Protein AF-A0A2G5V8I8-F1 (afdb_monomer_lite)

Sequence (138 aa):
MSKQFNTISEEINEEAKKQAITWQVKALTDKANRELHRPKRPTPKCHFCDAPHYSSECQVVSSKKKAKMVETKHLCQICLNRANHHPASCRVLRQTQQLCHLRKCMKRWDIHHSSLCKEEPATPEEPLENGIEEEMNI

Organism: NCBI:txid1611254

Foldseek 3Di:
DPPVVVVVVVVVVVVVVVVVVVVVVVVVVVVVVCVVPPPDDQQDQALQPRDRHDVLPDPVDALQRLLVSCVVQCAQQQRRHHPPDDVVPDPSVVVCVQWDPAPVCVVVVNTGGNRNDPDDRPDPDDPPDDDDDDDDDD

pLDDT: mean 83.61, std 15.11, range [42.84, 97.31]

Secondary structure (DSSP, 8-state):
--HHHHHHHHHHHHHHHHHHHHHHHHHHHHHHHHHHT---PPPPPPTTT-SSS-GGG--SS-HHHHHHHHHHTTB-TTT-SB--S-GGG-GGGG-GGGB---HHHHHTT---BGGG--SPPPP-PPP-----------

Structure (mmCIF, N/CA/C/O backbone):
data_AF-A0A2G5V8I8-F1
#
_entry.id   AF-A0A2G5V8I8-F1
#
loop_
_atom_site.group_PDB
_atom_site.id
_atom_site.type_symbol
_atom_site.label_atom_id
_atom_site.label_alt_id
_atom_site.label_comp_id
_atom_site.label_asym_id
_atom_site.label_entity_id
_atom_site.label_seq_id
_atom_site.pdbx_PDB_ins_code
_atom_site.Cartn_x
_atom_site.Cartn_y
_atom_site.Cartn_z
_atom_site.occupancy
_atom_site.B_iso_or_equiv
_atom_site.auth_seq_id
_atom_site.auth_comp_id
_atom_site.auth_asym_id
_atom_site.auth_atom_id
_atom_site.pdbx_PDB_model_num
ATOM 1 N N . MET A 1 1 ? -6.274 25.769 61.169 1.00 53.00 1 MET A N 1
ATOM 2 C CA . MET A 1 1 ? -7.314 25.467 60.157 1.00 53.00 1 MET A CA 1
ATOM 3 C C . MET A 1 1 ? -6.804 24.590 58.997 1.00 53.00 1 MET A C 1
ATOM 5 O O . MET A 1 1 ? -7.402 24.577 57.936 1.00 53.00 1 MET A O 1
ATOM 9 N N . SER A 1 2 ? -5.743 23.794 59.186 1.00 59.72 2 SER A N 1
ATOM 10 C CA . SER A 1 2 ? -5.077 23.022 58.117 1.00 59.72 2 SER A CA 1
ATOM 11 C C . SER A 1 2 ? -5.600 21.589 57.915 1.00 59.72 2 SER A C 1
ATOM 13 O O . SER A 1 2 ? -5.429 21.029 56.841 1.00 59.72 2 SER A O 1
ATOM 15 N N . LYS A 1 3 ? -6.266 20.987 58.912 1.00 60.28 3 LYS A N 1
ATOM 16 C CA . LYS A 1 3 ? -6.741 19.589 58.833 1.00 60.28 3 LYS A CA 1
ATOM 17 C C . LYS A 1 3 ? -7.908 19.369 57.857 1.00 60.28 3 LYS A C 1
ATOM 19 O O . LYS A 1 3 ? -7.937 18.334 57.211 1.00 60.28 3 LYS A O 1
ATOM 24 N N . GLN A 1 4 ? -8.821 20.334 57.711 1.00 59.97 4 GLN A N 1
ATOM 25 C CA . GLN A 1 4 ? -9.966 20.236 56.786 1.00 59.97 4 GLN A CA 1
ATOM 26 C C . GLN A 1 4 ? -9.563 20.299 55.304 1.00 59.97 4 GLN A C 1
ATOM 28 O O . GLN A 1 4 ? -10.239 19.734 54.453 1.00 59.97 4 GLN A O 1
ATOM 33 N N . PHE A 1 5 ? -8.464 20.981 54.976 1.00 61.56 5 PHE A N 1
ATOM 34 C CA . PHE A 1 5 ? -8.008 21.098 53.590 1.00 61.56 5 PHE A CA 1
ATOM 35 C C . PHE A 1 5 ? -7.399 19.782 53.080 1.00 61.56 5 PHE A C 1
ATOM 37 O O . PHE A 1 5 ? -7.573 19.420 51.915 1.00 61.56 5 PHE A O 1
ATOM 44 N N . ASN A 1 6 ? -6.741 19.033 53.974 1.00 68.25 6 ASN A N 1
ATOM 45 C CA . ASN A 1 6 ? -6.188 17.716 53.662 1.00 68.25 6 ASN A CA 1
ATOM 46 C C . ASN A 1 6 ? -7.294 16.688 53.387 1.00 68.25 6 ASN A C 1
ATOM 48 O O . ASN A 1 6 ? -7.199 15.973 52.397 1.00 68.25 6 ASN A O 1
ATOM 52 N N . THR A 1 7 ? -8.378 16.682 54.171 1.00 77.75 7 THR A N 1
ATOM 53 C CA . THR A 1 7 ? -9.503 15.752 53.963 1.00 77.75 7 THR A CA 1
ATOM 54 C C . THR A 1 7 ? -10.241 16.015 52.647 1.00 77.75 7 THR A C 1
ATOM 56 O O . THR A 1 7 ? -10.534 15.081 51.912 1.00 77.75 7 THR A O 1
ATOM 59 N N . ILE A 1 8 ? -10.455 17.286 52.282 1.00 84.75 8 ILE A N 1
ATOM 60 C CA . ILE A 1 8 ? -11.079 17.649 50.994 1.00 84.75 8 ILE A CA 1
ATOM 61 C C . ILE A 1 8 ? -10.179 17.242 49.815 1.00 84.75 8 ILE A C 1
ATOM 63 O O . ILE A 1 8 ? -10.656 16.742 48.799 1.00 84.75 8 ILE A O 1
ATOM 67 N N . SER A 1 9 ? -8.862 17.425 49.945 1.00 82.62 9 SER A N 1
ATOM 68 C CA . SER A 1 9 ? -7.904 17.044 48.898 1.00 82.62 9 SER A CA 1
ATOM 69 C C . SER A 1 9 ? -7.823 15.523 48.710 1.00 82.62 9 SER A C 1
ATOM 71 O O . SER A 1 9 ? -7.686 15.044 47.584 1.00 82.62 9 SER A O 1
ATOM 73 N N . GLU A 1 10 ? -7.916 14.754 49.795 1.00 87.88 10 GLU A N 1
ATOM 74 C CA . GLU A 1 10 ? -7.970 13.289 49.762 1.00 87.88 10 GLU A CA 1
ATOM 75 C C . GLU A 1 10 ? -9.246 12.787 49.075 1.00 87.88 10 GLU A C 1
ATOM 77 O O . GLU A 1 10 ? -9.154 11.943 48.183 1.00 87.88 10 GLU A O 1
ATOM 82 N N . GLU A 1 11 ? -10.406 13.367 49.394 1.00 88.44 11 GLU A N 1
ATOM 83 C CA . GLU A 1 11 ? -11.684 13.048 48.744 1.00 88.44 11 GLU A CA 1
ATOM 84 C C . GLU A 1 11 ? -11.659 13.343 47.236 1.00 88.44 11 GLU A C 1
ATOM 86 O O . GLU A 1 11 ? -12.064 12.502 46.431 1.00 88.44 11 GLU A O 1
ATOM 91 N N . ILE A 1 12 ? -11.115 14.497 46.831 1.00 90.19 12 ILE A N 1
ATOM 92 C CA . ILE A 1 12 ? -10.951 14.850 45.411 1.00 90.19 12 ILE A CA 1
ATOM 93 C C . ILE A 1 12 ? -10.044 13.837 44.702 1.00 90.19 12 ILE A C 1
ATOM 95 O O . ILE A 1 12 ? -10.339 13.413 43.584 1.00 90.19 12 ILE A O 1
ATOM 99 N N . ASN A 1 13 ? -8.950 13.422 45.342 1.00 92.88 13 ASN A N 1
ATOM 100 C CA . ASN A 1 13 ? -8.026 12.447 44.768 1.00 92.88 13 ASN A CA 1
ATOM 101 C C . ASN A 1 13 ? -8.646 11.049 44.652 1.00 92.88 13 ASN A C 1
ATOM 103 O O . ASN A 1 13 ? -8.401 10.350 43.667 1.00 92.88 13 ASN A O 1
ATOM 107 N N . GLU A 1 14 ? -9.435 10.621 45.636 1.00 93.81 14 GLU A N 1
ATOM 108 C CA . GLU A 1 14 ? -10.176 9.361 45.565 1.00 93.81 14 GLU A CA 1
ATOM 109 C C . GLU A 1 14 ? -11.201 9.372 44.430 1.00 93.81 14 GLU A C 1
ATOM 111 O O . GLU A 1 14 ? -11.273 8.421 43.648 1.00 93.81 14 GLU A O 1
ATOM 116 N N . GLU A 1 15 ? -11.956 10.461 44.298 1.00 92.75 15 GLU A N 1
ATOM 117 C CA . GLU A 1 15 ? -12.939 10.620 43.231 1.00 92.75 15 GLU A CA 1
ATOM 118 C C . GLU A 1 15 ? -12.266 10.666 41.851 1.00 92.75 15 GLU A C 1
ATOM 120 O O . GLU A 1 15 ? -12.678 9.959 40.929 1.00 92.75 15 GLU A O 1
ATOM 125 N N . ALA A 1 16 ? -11.147 11.384 41.720 1.00 93.19 16 ALA A N 1
ATOM 126 C CA . ALA A 1 16 ? -10.352 11.405 40.495 1.00 93.19 16 ALA A CA 1
ATOM 127 C C . ALA A 1 16 ? -9.848 10.003 40.105 1.00 93.19 16 ALA A C 1
ATOM 129 O O . ALA A 1 16 ? -9.902 9.626 38.932 1.00 93.19 16 ALA A O 1
ATOM 130 N N . LYS A 1 17 ? -9.408 9.189 41.077 1.00 95.81 17 LYS A N 1
ATOM 131 C CA . LYS A 1 17 ? -9.006 7.793 40.831 1.00 95.81 17 LYS A CA 1
ATOM 132 C C . LYS A 1 17 ? -10.182 6.941 40.354 1.00 95.81 17 LYS A C 1
ATOM 134 O O . LYS A 1 17 ? -10.029 6.194 39.387 1.00 95.81 17 LYS A O 1
ATOM 139 N N . LYS A 1 18 ? -11.359 7.062 40.978 1.00 95.50 18 LYS A N 1
ATOM 140 C CA . LYS A 1 18 ? -12.575 6.335 40.562 1.00 95.50 18 LYS A CA 1
ATOM 141 C C . LYS A 1 18 ? -12.979 6.694 39.135 1.00 95.50 18 LYS A C 1
ATOM 143 O O . LYS A 1 18 ? -13.273 5.805 38.330 1.00 95.50 18 LYS A O 1
ATOM 148 N N . GLN A 1 19 ? -12.933 7.977 38.792 1.00 95.75 19 GLN A N 1
ATOM 149 C CA . GLN A 1 19 ? -13.218 8.443 37.438 1.00 95.75 19 GLN A CA 1
ATOM 150 C C . GLN A 1 19 ? -12.187 7.918 36.435 1.00 95.75 19 GLN A C 1
ATOM 152 O O . GLN A 1 19 ? -12.576 7.396 35.391 1.00 95.75 19 GLN A O 1
ATOM 157 N N . ALA A 1 20 ? -10.894 7.948 36.770 1.00 95.88 20 ALA A N 1
ATOM 158 C CA . ALA A 1 20 ? -9.836 7.406 35.918 1.00 95.88 20 ALA A CA 1
ATOM 159 C C . ALA A 1 20 ? -10.025 5.904 35.634 1.00 95.88 20 ALA A C 1
ATOM 161 O O . ALA A 1 20 ? -9.941 5.480 34.478 1.00 95.88 20 ALA A O 1
ATOM 162 N N . ILE A 1 21 ? -10.350 5.109 36.660 1.00 96.56 21 ILE A N 1
ATOM 163 C CA . ILE A 1 21 ? -10.648 3.676 36.512 1.00 96.56 21 ILE A CA 1
ATOM 164 C C . ILE A 1 21 ? -11.866 3.481 35.607 1.00 96.56 21 ILE A C 1
ATOM 166 O O . ILE A 1 21 ? -11.823 2.697 34.661 1.00 96.56 21 ILE A O 1
ATOM 170 N N . THR A 1 22 ? -12.937 4.237 35.845 1.00 96.56 22 THR A N 1
ATOM 171 C CA . THR A 1 22 ? -14.169 4.154 35.050 1.00 96.56 22 THR A CA 1
ATOM 172 C C . THR A 1 22 ? -13.906 4.463 33.576 1.00 96.56 22 THR A C 1
ATOM 174 O O . THR A 1 22 ? -14.396 3.762 32.690 1.00 96.56 22 THR A O 1
ATOM 177 N N . TRP A 1 23 ? -13.086 5.477 33.293 1.00 96.56 23 TRP A N 1
ATOM 178 C CA . TRP A 1 23 ? -12.702 5.844 31.932 1.00 96.56 23 TRP A CA 1
ATOM 179 C C . TRP A 1 23 ? -11.867 4.759 31.254 1.00 96.56 23 TRP A C 1
ATOM 181 O O . TRP A 1 23 ? -12.112 4.446 30.088 1.00 96.56 23 TRP A O 1
ATOM 191 N N . GLN A 1 24 ? -10.923 4.143 31.972 1.00 96.75 24 GLN A N 1
ATOM 192 C CA . GLN A 1 24 ? -10.150 3.019 31.442 1.00 96.75 24 GLN A CA 1
ATOM 193 C C . GLN A 1 24 ? -11.037 1.807 31.145 1.00 96.75 24 GLN A C 1
ATOM 195 O O . GLN A 1 24 ? -10.950 1.244 30.054 1.00 96.75 24 GLN A O 1
ATOM 200 N N . VAL A 1 25 ? -11.928 1.436 32.069 1.00 97.06 25 VAL A N 1
ATOM 201 C CA . VAL A 1 25 ? -12.867 0.320 31.876 1.00 97.06 25 VAL A CA 1
ATOM 202 C C . VAL A 1 25 ? -13.782 0.592 30.683 1.00 97.06 25 VAL A C 1
ATOM 204 O O . VAL A 1 25 ? -13.970 -0.287 29.839 1.00 97.06 25 VAL A O 1
ATOM 207 N N . LYS A 1 26 ? -14.288 1.823 30.546 1.00 97.31 26 LYS A N 1
ATOM 208 C CA . LYS A 1 26 ? -15.079 2.238 29.385 1.00 97.31 26 LYS A CA 1
ATOM 209 C C . LYS A 1 26 ? -14.285 2.113 28.087 1.00 97.31 26 LYS A C 1
ATOM 211 O O . LYS A 1 26 ? -14.775 1.499 27.149 1.00 97.31 26 LYS A O 1
ATOM 216 N N . ALA A 1 27 ? -13.055 2.622 28.034 1.00 96.94 27 ALA A N 1
ATOM 217 C CA . ALA A 1 27 ? -12.213 2.535 26.841 1.00 96.94 27 ALA A CA 1
ATOM 218 C C . ALA A 1 27 ? -11.926 1.080 26.428 1.00 96.94 27 ALA A C 1
ATOM 220 O O . ALA A 1 27 ? -11.951 0.756 25.238 1.00 96.94 27 ALA A O 1
ATOM 221 N N . LEU A 1 28 ? -11.690 0.194 27.402 1.00 96.75 28 LEU A N 1
ATOM 222 C CA . LEU A 1 28 ? -11.514 -1.241 27.165 1.00 96.75 28 LEU A CA 1
ATOM 223 C C . LEU A 1 28 ? -12.798 -1.888 26.641 1.00 96.75 28 LEU A C 1
ATOM 225 O O . LEU A 1 28 ? -12.754 -2.628 25.660 1.00 96.75 28 LEU A O 1
ATOM 229 N N . THR A 1 29 ? -13.936 -1.568 27.255 1.00 96.94 29 THR A N 1
ATOM 230 C CA . THR A 1 29 ? -15.250 -2.095 26.865 1.00 96.94 29 THR A CA 1
ATOM 231 C C . THR A 1 29 ? -15.623 -1.635 25.459 1.00 96.94 29 THR A C 1
ATOM 233 O O . THR A 1 29 ? -15.985 -2.451 24.616 1.00 96.94 29 THR A O 1
ATOM 236 N N . ASP A 1 30 ? -15.444 -0.349 25.161 1.00 96.44 30 ASP A N 1
ATOM 237 C CA . ASP A 1 30 ? -15.685 0.229 23.841 1.00 96.44 30 ASP A CA 1
ATOM 238 C C . ASP A 1 30 ? -14.791 -0.424 22.781 1.00 96.44 30 ASP A C 1
ATOM 240 O O . ASP A 1 30 ? -15.247 -0.718 21.674 1.00 96.44 30 ASP A O 1
ATOM 244 N N . LYS A 1 31 ? -13.519 -0.688 23.106 1.00 95.75 31 LYS A N 1
ATOM 245 C CA . LYS A 1 31 ? -12.595 -1.387 22.206 1.00 95.75 31 LYS A CA 1
ATOM 246 C C . LYS A 1 31 ? -13.044 -2.826 21.948 1.00 95.75 31 LYS A C 1
ATOM 248 O O . LYS A 1 31 ? -13.119 -3.219 20.785 1.00 95.75 31 LYS A O 1
ATOM 253 N N . ALA A 1 32 ? -13.384 -3.577 22.994 1.00 94.19 32 ALA A N 1
ATOM 254 C CA . ALA A 1 32 ? -13.875 -4.947 22.868 1.00 94.19 32 ALA A CA 1
ATOM 255 C C . ALA A 1 32 ? -15.164 -5.002 22.035 1.00 94.19 32 ALA A C 1
ATOM 257 O O . ALA A 1 32 ? -15.288 -5.824 21.130 1.00 94.19 32 ALA A O 1
ATOM 258 N N . ASN A 1 33 ? -16.086 -4.064 22.260 1.00 95.75 33 ASN A N 1
ATOM 259 C CA . ASN A 1 33 ? -17.342 -3.993 21.521 1.00 95.75 33 ASN A CA 1
ATOM 260 C C . ASN A 1 33 ? -17.119 -3.660 20.033 1.00 95.75 33 ASN A C 1
ATOM 262 O O . ASN A 1 33 ? -17.727 -4.260 19.146 1.00 95.75 33 ASN A O 1
ATOM 266 N N . ARG A 1 34 ? -16.175 -2.756 19.729 1.00 93.31 34 ARG A N 1
ATOM 267 C CA . ARG A 1 34 ? -15.753 -2.462 18.346 1.00 93.31 34 ARG A CA 1
ATOM 268 C C . ARG A 1 34 ? -15.116 -3.663 17.658 1.00 93.31 34 ARG A C 1
ATOM 270 O O . ARG A 1 34 ? -15.282 -3.810 16.451 1.00 93.31 34 ARG A O 1
ATOM 277 N N . GLU A 1 35 ? -14.363 -4.483 18.385 1.00 89.88 35 GLU A N 1
ATOM 278 C CA . GLU A 1 35 ? -13.739 -5.693 17.845 1.00 89.88 35 GLU A CA 1
ATOM 279 C C . GLU A 1 35 ? -14.769 -6.803 17.600 1.00 89.88 35 GLU A C 1
ATOM 281 O O . GLU A 1 35 ? -14.754 -7.396 16.521 1.00 89.88 35 GLU A O 1
ATOM 286 N N . LEU A 1 36 ? -15.709 -7.013 18.529 1.00 91.06 36 LEU A N 1
ATOM 287 C CA . LEU A 1 36 ? -16.825 -7.959 18.386 1.00 91.06 36 LEU A CA 1
ATOM 288 C C . LEU A 1 36 ? -17.714 -7.627 17.184 1.00 91.06 36 LEU A C 1
ATOM 290 O O . LEU A 1 36 ? -18.103 -8.516 16.428 1.00 91.06 36 LEU A O 1
ATOM 294 N N . HIS A 1 37 ? -17.999 -6.342 16.979 1.00 90.12 37 HIS A N 1
ATOM 295 C CA . HIS A 1 37 ? -18.813 -5.865 15.862 1.00 90.12 37 HIS A CA 1
ATOM 296 C C . HIS A 1 37 ? -17.999 -5.491 14.623 1.00 90.12 37 HIS A C 1
ATOM 298 O O . HIS A 1 37 ? -18.544 -4.934 13.666 1.00 90.12 37 HIS A O 1
ATOM 304 N N . ARG A 1 38 ? -16.695 -5.792 14.597 1.00 86.81 38 ARG A N 1
ATOM 305 C CA . ARG A 1 38 ? -15.873 -5.507 13.425 1.00 86.81 38 ARG A CA 1
ATOM 306 C C . ARG A 1 38 ? -16.318 -6.422 12.283 1.00 86.81 38 ARG A C 1
ATOM 308 O O . ARG A 1 38 ? -16.177 -7.641 12.402 1.00 86.81 38 ARG A O 1
ATOM 315 N N . PRO A 1 39 ? -16.791 -5.885 11.145 1.00 84.81 39 PRO A N 1
ATOM 316 C CA . PRO A 1 39 ? -17.112 -6.728 10.006 1.00 84.81 39 PRO A CA 1
ATOM 317 C C . PRO A 1 39 ? -15.843 -7.460 9.561 1.00 84.81 39 PRO A C 1
ATOM 319 O O . PRO A 1 39 ? -14.794 -6.837 9.345 1.00 84.81 39 PRO A O 1
ATOM 322 N N . LYS A 1 40 ? -15.925 -8.791 9.438 1.00 80.50 40 LYS A N 1
ATOM 323 C CA . LYS A 1 40 ? -14.838 -9.597 8.874 1.00 80.50 40 LYS A CA 1
ATOM 324 C C . LYS A 1 40 ? -14.617 -9.126 7.441 1.00 80.50 40 LYS A C 1
ATOM 326 O O . LYS A 1 40 ? -15.507 -9.237 6.600 1.00 80.50 40 LYS A O 1
ATOM 331 N N . ARG A 1 41 ? -13.447 -8.543 7.173 1.00 79.00 41 ARG A N 1
ATOM 332 C CA . ARG A 1 41 ? -13.102 -8.103 5.819 1.00 79.00 41 ARG A CA 1
ATOM 333 C C . ARG A 1 41 ? -13.011 -9.342 4.925 1.00 79.00 41 ARG A C 1
ATOM 335 O O . ARG A 1 41 ? -12.388 -10.316 5.349 1.00 79.00 41 ARG A O 1
ATOM 342 N N . PRO A 1 42 ? -13.607 -9.324 3.722 1.00 77.44 42 PRO A N 1
ATOM 343 C CA . PRO A 1 42 ? -13.442 -10.425 2.787 1.00 77.44 42 PRO A CA 1
ATOM 344 C C . PRO A 1 42 ? -11.958 -10.590 2.455 1.00 77.44 42 PRO A C 1
ATOM 346 O O . PRO A 1 42 ? -11.209 -9.607 2.409 1.00 77.44 42 PRO A O 1
ATOM 349 N N . THR A 1 43 ? -11.535 -11.831 2.224 1.00 80.31 43 THR A N 1
ATOM 350 C CA . THR A 1 43 ? -10.183 -12.118 1.739 1.00 80.31 43 THR A CA 1
ATOM 351 C C . THR A 1 43 ? -9.931 -11.337 0.447 1.00 80.31 43 THR A C 1
ATOM 353 O O . THR A 1 43 ? -10.820 -11.289 -0.413 1.00 80.31 43 THR A O 1
ATOM 356 N N . PRO A 1 44 ? -8.754 -10.711 0.287 1.00 85.12 44 PRO A N 1
ATOM 357 C CA . PRO A 1 44 ? -8.438 -9.965 -0.923 1.00 85.12 44 PRO A CA 1
ATOM 358 C C . PRO A 1 44 ? -8.481 -10.891 -2.142 1.00 85.12 44 PRO A C 1
ATOM 360 O O . PRO A 1 44 ? -8.122 -12.065 -2.059 1.00 85.12 44 PRO A O 1
ATOM 363 N N . LYS A 1 45 ? -8.922 -10.350 -3.279 1.00 90.69 45 LYS A N 1
ATOM 364 C CA . LYS A 1 45 ? -8.855 -11.039 -4.570 1.00 90.69 45 LYS A CA 1
ATOM 365 C C . LYS A 1 45 ? -7.548 -10.681 -5.263 1.00 90.69 45 LYS A C 1
ATOM 367 O O . LYS A 1 45 ? -7.205 -9.503 -5.368 1.00 90.69 45 LYS A O 1
ATOM 372 N N . CYS A 1 46 ? -6.854 -11.690 -5.767 1.00 93.19 46 CYS A N 1
ATOM 373 C CA . CYS A 1 46 ? -5.628 -11.516 -6.523 1.00 93.19 46 CYS A CA 1
ATOM 374 C C . CYS A 1 46 ? -5.911 -10.830 -7.860 1.00 93.19 46 CYS A C 1
ATOM 376 O O . CYS A 1 46 ? -6.715 -11.310 -8.650 1.00 93.19 46 CYS A O 1
ATOM 378 N N . HIS A 1 47 ? -5.196 -9.753 -8.176 1.00 92.19 47 HIS A N 1
ATOM 379 C CA . HIS A 1 47 ? -5.369 -9.047 -9.450 1.00 92.19 47 HIS A CA 1
ATOM 380 C C . HIS A 1 47 ? -4.802 -9.809 -10.660 1.00 92.19 47 HIS A C 1
ATOM 382 O O . HIS A 1 47 ? -5.050 -9.422 -11.805 1.00 92.19 47 HIS A O 1
ATOM 388 N N . PHE A 1 48 ? -4.046 -10.889 -10.440 1.00 93.19 48 PHE A N 1
ATOM 389 C CA . PHE A 1 48 ? -3.457 -11.696 -11.510 1.00 93.19 48 PHE A CA 1
ATOM 390 C C . PHE A 1 48 ? -4.311 -12.911 -11.874 1.00 93.19 48 PHE A C 1
ATOM 392 O O . PHE A 1 48 ? -4.593 -13.097 -13.053 1.00 93.19 48 PHE A O 1
ATOM 399 N N . CYS A 1 49 ? -4.732 -13.708 -10.889 1.00 92.31 49 CYS A N 1
ATOM 400 C CA . CYS A 1 49 ? -5.456 -14.965 -11.114 1.00 92.31 49 CYS A CA 1
ATOM 401 C C . CYS A 1 49 ? -6.854 -15.014 -10.478 1.00 92.31 49 CYS A C 1
ATOM 403 O O . CYS A 1 49 ? -7.450 -16.084 -10.441 1.00 92.31 49 CYS A O 1
ATOM 405 N N . ASP A 1 50 ? -7.339 -13.903 -9.914 1.00 91.12 50 ASP A N 1
ATOM 406 C CA . ASP A 1 50 ? -8.686 -13.733 -9.339 1.00 91.12 50 ASP A CA 1
ATOM 407 C C . ASP A 1 50 ? -9.046 -14.665 -8.157 1.00 91.12 50 ASP A C 1
ATOM 409 O O . ASP A 1 50 ? -10.151 -14.608 -7.617 1.00 91.12 50 ASP A O 1
ATOM 413 N N . ALA A 1 51 ? -8.083 -15.461 -7.688 1.00 91.62 51 ALA A N 1
ATOM 414 C CA . ALA A 1 51 ? -8.184 -16.324 -6.515 1.00 91.62 51 ALA A CA 1
ATOM 415 C C . ALA A 1 51 ? -8.108 -15.526 -5.188 1.00 91.62 51 ALA A C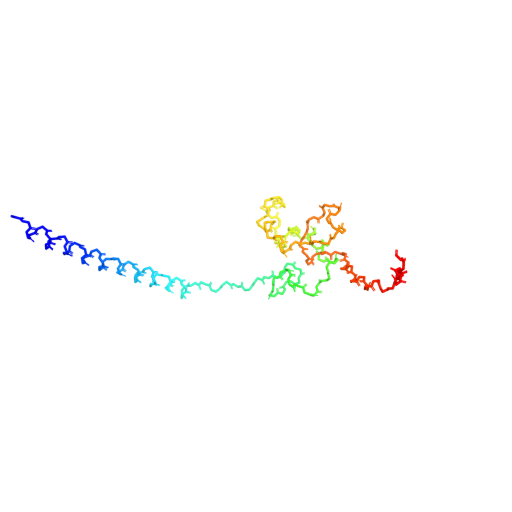 1
ATOM 417 O O . ALA A 1 51 ? -7.614 -14.391 -5.179 1.00 91.62 51 ALA A O 1
ATOM 418 N N . PRO A 1 52 ? -8.574 -16.092 -4.056 1.00 92.31 52 PRO A N 1
ATOM 419 C CA . PRO A 1 52 ? -8.618 -15.404 -2.762 1.00 92.31 52 PRO A CA 1
ATOM 420 C C . PRO A 1 52 ? -7.245 -15.375 -2.061 1.00 92.31 52 PRO A C 1
ATOM 422 O O . PRO A 1 52 ? -7.019 -16.085 -1.085 1.00 92.31 52 PRO A O 1
ATOM 425 N N . HIS A 1 53 ? -6.316 -14.561 -2.564 1.00 90.88 53 HIS A N 1
ATOM 426 C CA . HIS A 1 53 ? -5.014 -14.284 -1.943 1.00 90.88 53 HIS A CA 1
ATOM 427 C C . HIS A 1 53 ? -4.469 -12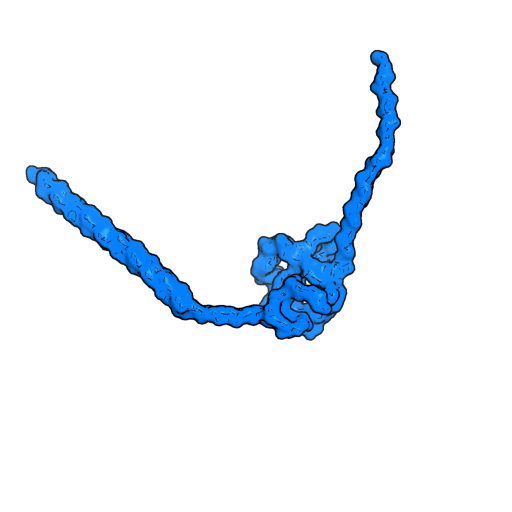.906 -2.350 1.00 90.88 53 HIS A C 1
ATOM 429 O O . HIS A 1 53 ? -4.973 -12.265 -3.278 1.00 90.88 53 HIS A O 1
ATOM 435 N N . TYR A 1 54 ? -3.408 -12.444 -1.681 1.00 90.25 54 TYR A N 1
ATOM 436 C CA . TYR A 1 54 ? -2.725 -11.201 -2.047 1.00 90.25 54 TYR A CA 1
ATOM 437 C C . TYR A 1 54 ? -1.958 -11.345 -3.366 1.00 90.25 54 TYR A C 1
ATOM 439 O O . TYR A 1 54 ? -1.213 -12.298 -3.565 1.00 90.25 54 TYR A O 1
ATOM 447 N N . SER A 1 55 ? -2.064 -10.355 -4.258 1.00 91.94 55 SER A N 1
ATOM 448 C CA . SER A 1 55 ? -1.368 -10.357 -5.557 1.00 91.94 55 SER A CA 1
ATOM 449 C C . SER A 1 55 ? 0.153 -10.561 -5.449 1.00 91.94 55 SER A C 1
ATOM 451 O O . SER A 1 55 ? 0.765 -11.139 -6.349 1.00 91.94 55 SER A O 1
ATOM 453 N N . SER A 1 56 ? 0.765 -10.113 -4.348 1.00 88.94 56 SER A N 1
ATOM 454 C CA . SER A 1 56 ? 2.185 -10.316 -4.039 1.00 88.94 56 SER A CA 1
ATOM 455 C C . SER A 1 56 ? 2.559 -11.796 -3.909 1.00 88.94 56 SER A C 1
ATOM 457 O O . SER A 1 56 ? 3.612 -12.188 -4.407 1.00 88.94 56 SER A O 1
ATOM 459 N N . GLU A 1 57 ? 1.675 -12.608 -3.331 1.00 90.12 57 GLU A N 1
ATOM 460 C CA . GLU A 1 57 ? 1.866 -14.028 -2.994 1.00 90.12 57 GLU A CA 1
ATOM 461 C C . GLU A 1 57 ? 1.447 -14.983 -4.123 1.00 90.12 57 GLU A C 1
ATOM 463 O O . GLU A 1 57 ? 1.588 -16.197 -4.014 1.00 90.12 57 GLU A O 1
ATOM 468 N N . CYS A 1 58 ? 0.926 -14.456 -5.233 1.00 91.56 58 CYS A N 1
ATOM 469 C CA . CYS A 1 58 ? 0.429 -15.278 -6.330 1.00 91.56 58 CYS A CA 1
ATOM 470 C C . CYS A 1 58 ? 1.554 -16.114 -6.966 1.00 91.56 58 CYS A C 1
ATOM 472 O O . CYS A 1 58 ? 2.442 -15.559 -7.606 1.00 91.56 58 CYS A O 1
ATOM 474 N N . GLN A 1 59 ? 1.507 -17.440 -6.855 1.00 89.56 59 GLN A N 1
ATOM 475 C CA . GLN A 1 59 ? 2.469 -18.340 -7.516 1.00 89.56 59 GLN A CA 1
ATOM 476 C C . GLN A 1 59 ? 1.955 -18.903 -8.850 1.00 89.56 59 GLN A C 1
ATOM 478 O O . GLN A 1 59 ? 2.730 -19.410 -9.652 1.00 89.56 59 GLN A O 1
ATOM 483 N N . VAL A 1 60 ? 0.653 -18.760 -9.124 1.00 91.12 60 VAL A N 1
ATOM 484 C CA . VAL A 1 60 ? -0.001 -19.267 -10.346 1.00 91.12 60 VAL A CA 1
ATOM 485 C C . VAL A 1 60 ? 0.534 -18.581 -11.609 1.00 91.12 60 VAL A C 1
ATOM 487 O O . VAL A 1 60 ? 0.609 -19.182 -12.678 1.00 91.12 60 VAL A O 1
ATOM 490 N N . VAL A 1 61 ? 0.895 -17.300 -11.504 1.00 90.69 61 VAL A N 1
ATOM 491 C CA . VAL A 1 61 ? 1.380 -16.489 -12.625 1.00 90.69 61 VAL A CA 1
ATOM 492 C C . VAL A 1 61 ? 2.869 -16.214 -12.439 1.00 90.69 61 VAL A C 1
ATOM 494 O O . VAL A 1 61 ? 3.273 -15.680 -11.411 1.00 90.69 61 VAL A O 1
ATOM 497 N N . SER A 1 62 ? 3.687 -16.520 -13.448 1.00 91.12 62 SER A N 1
ATOM 498 C CA . SER A 1 62 ? 5.128 -16.235 -13.416 1.00 91.12 62 SER A CA 1
ATOM 499 C C . SER A 1 62 ? 5.422 -14.733 -13.347 1.00 91.12 62 SER A C 1
ATOM 501 O O . SER A 1 62 ? 4.683 -13.924 -13.916 1.00 91.12 62 SER A O 1
ATOM 503 N N . SER A 1 63 ? 6.535 -14.339 -12.721 1.00 89.38 63 SER A N 1
ATOM 504 C CA . SER A 1 63 ? 6.930 -12.927 -12.552 1.00 89.38 63 SER A CA 1
ATOM 505 C C . SER A 1 63 ? 6.974 -12.159 -13.879 1.00 89.38 63 SER A C 1
ATOM 507 O O . SER A 1 63 ? 6.445 -11.052 -13.989 1.00 89.38 63 SER A O 1
ATOM 509 N N . LYS A 1 64 ? 7.482 -12.794 -14.947 1.00 87.62 64 LYS A N 1
ATOM 510 C CA . LYS A 1 64 ? 7.501 -12.226 -16.307 1.00 87.62 64 LYS A CA 1
ATOM 511 C C . LYS A 1 64 ? 6.099 -11.924 -16.842 1.00 87.62 64 LYS A C 1
ATOM 513 O O . LYS A 1 64 ? 5.902 -10.893 -17.487 1.00 87.62 64 LYS A O 1
ATOM 518 N N . LYS A 1 65 ? 5.127 -12.804 -16.583 1.00 90.69 65 LYS A N 1
ATOM 519 C CA . LYS A 1 65 ? 3.729 -12.602 -16.982 1.00 90.69 65 LYS A CA 1
ATOM 520 C C . LYS A 1 65 ? 3.049 -11.570 -16.082 1.00 90.69 65 LYS A C 1
ATOM 522 O O . LYS A 1 65 ? 2.361 -10.704 -16.612 1.00 90.69 65 LYS A O 1
ATOM 527 N N . LYS A 1 66 ? 3.312 -11.578 -14.769 1.00 92.50 66 LYS A N 1
ATOM 528 C CA . LYS A 1 66 ? 2.815 -10.551 -13.838 1.00 92.50 66 LYS A CA 1
ATOM 529 C C . LYS A 1 66 ? 3.226 -9.148 -14.271 1.00 92.50 66 LYS A C 1
ATOM 531 O O . LYS A 1 66 ? 2.369 -8.277 -14.329 1.00 92.50 66 LYS A O 1
ATOM 536 N N . ALA A 1 67 ? 4.487 -8.942 -14.650 1.00 89.44 67 ALA A N 1
ATOM 537 C CA . ALA A 1 67 ? 4.965 -7.637 -15.102 1.00 89.44 67 ALA A CA 1
ATOM 538 C C . ALA A 1 67 ? 4.186 -7.110 -16.324 1.00 89.44 67 ALA A C 1
ATOM 540 O O . ALA A 1 67 ? 3.767 -5.960 -16.329 1.00 89.44 67 ALA A O 1
ATOM 541 N N . LYS A 1 68 ? 3.887 -7.966 -17.314 1.00 91.06 68 LYS A N 1
ATOM 542 C CA . LYS A 1 68 ? 3.013 -7.592 -18.447 1.00 91.06 68 LYS A CA 1
ATOM 543 C C . LYS A 1 68 ? 1.575 -7.296 -18.003 1.00 91.06 68 LYS A C 1
ATOM 545 O O . LYS A 1 68 ? 0.904 -6.414 -18.533 1.00 91.06 68 LYS A O 1
ATOM 550 N N . MET A 1 69 ? 1.074 -8.051 -17.026 1.00 92.81 69 MET A N 1
ATOM 551 C CA . MET A 1 69 ? -0.276 -7.857 -16.494 1.00 92.81 69 MET A CA 1
ATOM 552 C C . MET A 1 69 ? -0.421 -6.549 -15.715 1.00 92.81 69 MET A C 1
ATOM 554 O O . MET A 1 69 ? -1.499 -5.968 -15.727 1.00 92.81 69 MET A O 1
ATOM 558 N N . VAL A 1 70 ? 0.642 -6.073 -15.065 1.00 92.56 70 VAL A N 1
ATOM 559 C CA . VAL A 1 70 ? 0.646 -4.787 -14.355 1.00 92.56 70 VAL A CA 1
ATOM 560 C C . VAL A 1 70 ? 0.358 -3.632 -15.312 1.00 92.56 70 VAL A C 1
ATOM 562 O O . VAL A 1 70 ? -0.494 -2.803 -15.009 1.00 92.56 70 VAL A O 1
ATOM 565 N N . GLU A 1 71 ? 0.987 -3.628 -16.487 1.00 88.31 71 GLU A N 1
ATOM 566 C CA . GLU A 1 71 ? 0.752 -2.619 -17.525 1.00 88.31 71 GLU A CA 1
ATOM 567 C C . GLU A 1 71 ? -0.681 -2.710 -18.075 1.00 88.31 71 GLU A C 1
ATOM 569 O O . GLU A 1 71 ? -1.429 -1.737 -18.036 1.00 88.31 71 GLU A O 1
ATOM 574 N N . THR A 1 72 ? -1.101 -3.903 -18.513 1.00 91.69 72 THR A N 1
ATOM 575 C CA . THR A 1 72 ? -2.426 -4.111 -19.138 1.00 91.69 72 THR A CA 1
ATOM 576 C C . THR A 1 72 ? -3.610 -3.906 -18.190 1.00 91.69 72 THR A C 1
ATOM 578 O O . THR A 1 72 ? -4.665 -3.450 -18.621 1.00 91.69 72 THR A O 1
ATOM 581 N N . LYS A 1 73 ? -3.466 -4.237 -16.900 1.00 91.19 73 LYS A N 1
ATOM 582 C CA . LYS A 1 73 ? -4.519 -4.069 -15.882 1.00 91.19 73 LYS A CA 1
ATOM 583 C C . LYS A 1 73 ? -4.406 -2.745 -15.114 1.00 91.19 73 LYS A C 1
ATOM 585 O O . LYS A 1 73 ? -5.122 -2.576 -14.126 1.00 91.19 73 LYS A O 1
ATOM 590 N N . HIS A 1 74 ? -3.522 -1.832 -15.532 1.00 90.44 74 HIS A N 1
ATOM 591 C CA . HIS A 1 74 ? -3.254 -0.556 -14.856 1.00 90.44 74 HIS A CA 1
ATOM 592 C C . HIS A 1 74 ? -3.046 -0.723 -13.343 1.00 90.44 74 HIS A C 1
ATOM 594 O O . HIS A 1 74 ? -3.713 -0.098 -12.513 1.00 90.44 74 HIS A O 1
ATOM 600 N N . LEU A 1 75 ? -2.138 -1.622 -12.972 1.00 92.88 75 LEU A N 1
ATOM 601 C CA . LEU A 1 75 ? -1.734 -1.832 -11.587 1.00 92.88 75 LEU A CA 1
ATOM 602 C C . LEU A 1 75 ? -0.480 -1.012 -11.286 1.00 92.88 75 LEU A C 1
ATOM 604 O O . LEU A 1 75 ? 0.347 -0.745 -12.152 1.00 92.88 75 LEU A O 1
ATOM 608 N N . CYS A 1 76 ? -0.315 -0.618 -10.031 1.00 92.62 76 CYS A N 1
ATOM 609 C CA . CYS A 1 76 ? 0.914 -0.001 -9.570 1.00 92.62 76 CYS A CA 1
ATOM 610 C C . CYS A 1 76 ? 1.995 -1.075 -9.422 1.00 92.62 76 CYS A C 1
ATOM 612 O O . CYS A 1 76 ? 1.824 -2.027 -8.661 1.00 92.62 76 CYS A O 1
ATOM 614 N N . GLN A 1 77 ? 3.137 -0.895 -10.083 1.00 92.19 77 GLN A N 1
ATOM 615 C CA . GLN A 1 77 ? 4.264 -1.833 -10.016 1.00 92.19 77 GLN A CA 1
ATOM 616 C C . GLN A 1 77 ? 4.892 -1.969 -8.618 1.00 92.19 77 GLN A C 1
ATOM 618 O O . GLN A 1 77 ? 5.641 -2.908 -8.379 1.00 92.19 77 GLN A O 1
ATOM 623 N N . ILE A 1 78 ? 4.583 -1.054 -7.691 1.00 93.38 78 ILE A N 1
ATOM 624 C CA . ILE A 1 78 ? 5.114 -1.035 -6.319 1.00 93.38 78 ILE A CA 1
ATOM 625 C C . ILE A 1 78 ? 4.186 -1.779 -5.352 1.00 93.38 78 ILE A C 1
ATOM 627 O O . ILE A 1 78 ? 4.645 -2.609 -4.578 1.00 93.38 78 ILE A O 1
ATOM 631 N N . CYS A 1 79 ? 2.881 -1.487 -5.369 1.00 92.44 79 CYS A N 1
ATOM 632 C CA . CYS A 1 79 ? 1.928 -2.073 -4.413 1.00 92.44 79 CYS A CA 1
ATOM 633 C C . CYS A 1 79 ? 1.006 -3.144 -5.008 1.00 92.44 79 CYS A C 1
ATOM 635 O O . CYS A 1 79 ? 0.195 -3.715 -4.282 1.00 92.44 79 CYS A O 1
ATOM 637 N N . LEU A 1 80 ? 1.091 -3.392 -6.318 1.00 92.44 80 LEU A N 1
ATOM 638 C CA . LEU A 1 80 ? 0.302 -4.380 -7.064 1.00 92.44 80 LEU A CA 1
ATOM 639 C C . LEU A 1 80 ? -1.218 -4.187 -6.996 1.00 92.44 80 LEU A C 1
ATOM 641 O O . LEU A 1 80 ? -1.968 -5.074 -7.397 1.00 92.44 80 LEU A O 1
ATOM 645 N N . ASN A 1 81 ? -1.670 -3.037 -6.502 1.00 90.69 81 ASN A N 1
ATOM 646 C CA . ASN A 1 81 ? -3.067 -2.624 -6.469 1.00 90.69 81 ASN A CA 1
ATOM 647 C C . ASN A 1 81 ? -3.365 -1.700 -7.661 1.00 90.69 81 ASN A C 1
ATOM 649 O O . ASN A 1 81 ? -2.443 -1.260 -8.348 1.00 90.69 81 ASN A O 1
ATOM 653 N N . ARG A 1 82 ? -4.636 -1.375 -7.908 1.00 88.00 82 ARG A N 1
ATOM 654 C CA . ARG A 1 82 ? -5.039 -0.457 -8.987 1.00 88.00 82 ARG A CA 1
ATOM 655 C C . ARG A 1 82 ? -4.273 0.868 -8.903 1.00 88.00 82 ARG A C 1
ATOM 657 O O . ARG A 1 82 ? -4.160 1.463 -7.827 1.00 88.00 82 ARG A O 1
ATOM 664 N N . ALA A 1 83 ? -3.761 1.327 -10.043 1.00 79.44 83 ALA A N 1
ATOM 665 C CA . ALA A 1 83 ? -2.914 2.511 -10.184 1.00 79.44 83 ALA A CA 1
ATOM 666 C C . ALA A 1 83 ? -3.698 3.832 -10.088 1.00 79.44 83 ALA A C 1
ATOM 668 O O . ALA A 1 83 ? -3.471 4.761 -10.853 1.00 79.44 83 ALA A O 1
ATOM 669 N N . ASN A 1 84 ? -4.580 3.966 -9.097 1.00 86.19 84 ASN A N 1
ATOM 670 C CA . ASN A 1 84 ? -5.262 5.230 -8.799 1.00 86.19 84 ASN A CA 1
ATOM 671 C C . ASN A 1 84 ? -4.328 6.230 -8.076 1.00 86.19 84 ASN A C 1
ATOM 673 O O . ASN A 1 84 ? -4.790 7.097 -7.340 1.00 86.19 84 ASN A O 1
ATOM 677 N N . HIS A 1 85 ? -3.010 6.055 -8.202 1.00 90.25 85 HIS A N 1
ATOM 678 C CA . HIS A 1 85 ? -1.978 6.873 -7.577 1.00 90.25 85 HIS A CA 1
ATOM 679 C C . HIS A 1 85 ? -0.691 6.834 -8.403 1.00 90.25 85 HIS A C 1
ATOM 681 O O . HIS A 1 85 ? -0.360 5.821 -9.021 1.00 90.25 85 HIS A O 1
ATOM 687 N N . HIS A 1 86 ? 0.066 7.929 -8.358 1.00 88.38 86 HIS A N 1
ATOM 688 C CA . HIS A 1 86 ? 1.394 7.996 -8.956 1.00 88.38 86 HIS A CA 1
ATOM 689 C C . HIS A 1 86 ? 2.395 7.132 -8.156 1.00 88.38 86 HIS A C 1
ATOM 691 O O . HIS A 1 86 ? 2.326 7.141 -6.921 1.00 88.38 86 HIS A O 1
ATOM 697 N N . PRO A 1 87 ? 3.358 6.428 -8.790 1.00 86.38 87 PRO A N 1
ATOM 698 C CA . PRO A 1 87 ? 4.351 5.608 -8.084 1.00 86.38 87 PRO A CA 1
ATOM 699 C C . PRO A 1 87 ? 5.126 6.367 -6.996 1.00 86.38 87 PRO A C 1
ATOM 701 O O . PRO A 1 87 ? 5.314 5.843 -5.901 1.00 86.38 87 PRO A O 1
ATOM 704 N N . ALA A 1 88 ? 5.483 7.632 -7.247 1.00 87.62 88 ALA A N 1
ATOM 705 C CA . ALA A 1 88 ? 6.151 8.491 -6.257 1.00 87.62 88 ALA A CA 1
ATOM 706 C C . ALA A 1 88 ? 5.294 8.775 -5.004 1.00 87.62 88 ALA A C 1
ATOM 708 O O . ALA A 1 88 ? 5.825 9.060 -3.936 1.00 87.62 88 ALA A O 1
ATOM 709 N N . SER A 1 89 ? 3.968 8.669 -5.120 1.00 90.44 89 SER A N 1
ATOM 710 C CA . SER A 1 89 ? 3.011 8.834 -4.019 1.00 90.44 89 SER A CA 1
ATOM 711 C C . SER A 1 89 ? 2.556 7.491 -3.435 1.00 90.44 89 SER A C 1
ATOM 713 O O . SER A 1 89 ? 1.663 7.451 -2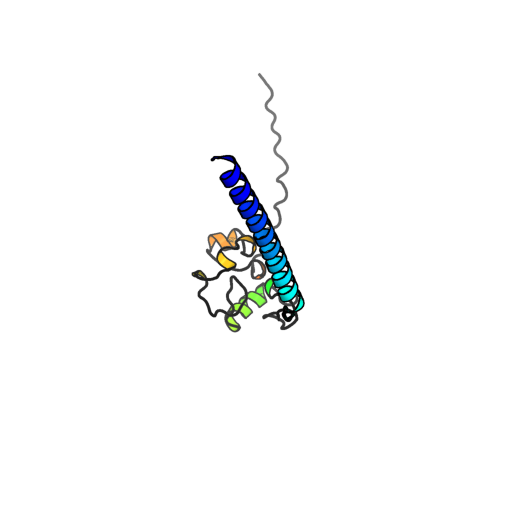.586 1.00 90.44 89 SER A O 1
ATOM 715 N N . CYS A 1 90 ? 3.132 6.371 -3.883 1.00 91.62 90 CYS A N 1
ATOM 716 C CA . CYS A 1 90 ? 2.749 5.052 -3.406 1.00 91.62 90 CYS A CA 1
ATOM 717 C C . CYS A 1 90 ? 3.135 4.880 -1.933 1.00 91.62 90 CYS A C 1
ATOM 719 O O . CYS A 1 90 ? 4.304 4.958 -1.563 1.00 91.62 90 CYS A O 1
ATOM 721 N N . ARG A 1 91 ? 2.161 4.563 -1.074 1.00 88.56 91 ARG A N 1
ATOM 722 C CA . ARG A 1 91 ? 2.407 4.350 0.363 1.00 88.56 91 ARG A CA 1
ATOM 723 C C . ARG A 1 91 ? 3.387 3.201 0.637 1.00 88.56 91 ARG A C 1
ATOM 725 O O . ARG A 1 91 ? 4.125 3.252 1.617 1.00 88.56 91 ARG A O 1
ATOM 732 N N . VAL A 1 92 ? 3.395 2.188 -0.230 1.00 87.38 92 VAL A N 1
ATOM 733 C CA . VAL A 1 92 ? 4.279 1.015 -0.127 1.00 87.38 92 VAL A CA 1
ATOM 734 C C . VAL A 1 92 ? 5.715 1.349 -0.543 1.00 87.38 92 VAL A C 1
ATOM 736 O O . VAL A 1 92 ? 6.624 0.624 -0.171 1.00 87.38 92 VAL A O 1
ATOM 739 N N . LEU A 1 93 ? 5.972 2.491 -1.195 1.00 88.94 93 LEU A N 1
ATOM 740 C CA . LEU A 1 93 ? 7.339 2.912 -1.530 1.00 88.94 93 LEU A CA 1
ATOM 741 C C . LEU A 1 93 ? 8.228 3.066 -0.281 1.00 88.94 93 LEU A C 1
ATOM 743 O O . LEU A 1 93 ? 9.424 2.806 -0.341 1.00 88.94 93 LEU A O 1
ATOM 747 N N . ARG A 1 94 ? 7.643 3.427 0.873 1.00 87.31 94 ARG A N 1
ATOM 748 C CA . ARG A 1 94 ? 8.356 3.495 2.165 1.00 87.31 94 ARG A CA 1
ATOM 749 C C . ARG A 1 94 ? 8.645 2.120 2.781 1.00 87.31 94 ARG A C 1
ATOM 751 O O . ARG A 1 94 ? 9.396 2.034 3.744 1.00 87.31 94 ARG A O 1
ATOM 758 N N . GLN A 1 95 ? 8.024 1.062 2.265 1.00 88.75 95 GLN A N 1
ATOM 759 C CA . GLN A 1 95 ? 8.195 -0.318 2.713 1.00 88.75 95 GLN A CA 1
ATOM 760 C C . GLN A 1 95 ? 9.224 -0.999 1.813 1.00 88.75 95 GLN A C 1
ATOM 762 O O . GLN A 1 95 ? 8.888 -1.829 0.967 1.00 88.75 95 GLN A O 1
ATOM 767 N N . THR A 1 96 ? 10.488 -0.614 1.981 1.00 88.19 96 THR A N 1
ATOM 768 C CA . THR A 1 96 ? 11.591 -1.069 1.126 1.00 88.19 96 THR A CA 1
ATOM 769 C C . THR A 1 96 ? 11.707 -2.590 1.081 1.00 88.19 96 THR A C 1
ATOM 771 O O . THR A 1 96 ? 12.059 -3.129 0.042 1.00 88.19 96 THR A O 1
ATOM 774 N N . GLN A 1 97 ? 11.320 -3.305 2.138 1.00 90.06 97 GLN A N 1
ATOM 775 C CA . GLN A 1 97 ? 11.320 -4.769 2.202 1.00 90.06 97 GLN A CA 1
ATOM 776 C C . GLN A 1 97 ? 10.440 -5.461 1.144 1.00 90.06 97 GLN A C 1
ATOM 778 O O . GLN A 1 97 ? 10.665 -6.626 0.838 1.00 90.06 97 GLN A O 1
ATOM 783 N N . GLN A 1 98 ? 9.444 -4.767 0.584 1.00 89.19 98 GLN A N 1
ATOM 784 C CA . GLN A 1 98 ? 8.576 -5.304 -0.474 1.00 89.19 98 GLN A CA 1
ATOM 785 C C . GLN A 1 98 ? 9.112 -5.006 -1.885 1.00 89.19 98 GLN A C 1
ATOM 787 O O . GLN A 1 98 ? 8.575 -5.496 -2.880 1.00 89.19 98 GLN A O 1
ATOM 792 N N . LEU A 1 99 ? 10.164 -4.192 -1.994 1.00 92.00 99 LEU A N 1
ATOM 793 C CA . LEU A 1 99 ? 10.755 -3.786 -3.265 1.00 92.00 99 LEU A CA 1
ATOM 794 C C . LEU A 1 99 ? 11.841 -4.766 -3.706 1.00 92.00 99 LEU A C 1
ATOM 796 O O . LEU A 1 99 ? 12.447 -5.471 -2.901 1.00 92.00 99 LEU A O 1
ATOM 800 N N . CYS A 1 100 ? 12.088 -4.807 -5.010 1.00 91.88 100 CYS A N 1
ATOM 801 C CA . CYS A 1 100 ? 13.225 -5.525 -5.558 1.00 91.88 100 CYS A CA 1
ATOM 802 C C . CYS A 1 100 ? 14.541 -4.827 -5.187 1.00 91.88 100 CYS A C 1
ATOM 804 O O . CYS A 1 100 ? 14.695 -3.627 -5.413 1.00 91.88 100 CYS A O 1
ATOM 806 N N . HIS A 1 101 ? 15.507 -5.603 -4.686 1.00 90.31 101 HIS A N 1
ATOM 807 C CA . HIS A 1 101 ? 16.855 -5.128 -4.339 1.00 90.31 101 HIS A CA 1
ATOM 808 C C . HIS A 1 101 ? 17.959 -5.718 -5.218 1.00 90.31 101 HIS A C 1
ATOM 810 O O . HIS A 1 101 ? 19.143 -5.587 -4.909 1.00 90.31 101 HIS A O 1
ATOM 816 N N . LEU A 1 102 ? 17.605 -6.389 -6.319 1.00 90.44 102 LEU A N 1
ATOM 817 C CA . LEU A 1 102 ? 18.611 -6.953 -7.215 1.00 90.44 102 LEU A CA 1
ATOM 818 C C . LEU A 1 102 ? 19.458 -5.832 -7.828 1.00 90.44 102 LEU A C 1
ATOM 820 O O . LEU A 1 102 ? 18.935 -4.871 -8.398 1.00 90.44 102 LEU A O 1
ATOM 824 N N . ARG A 1 103 ? 20.789 -5.992 -7.766 1.00 89.00 103 ARG A N 1
ATOM 825 C CA . ARG A 1 103 ? 21.765 -5.000 -8.259 1.00 89.00 103 ARG A CA 1
ATOM 826 C C . ARG A 1 103 ? 21.486 -4.559 -9.699 1.00 89.00 103 ARG A C 1
ATOM 828 O O . ARG A 1 103 ? 21.650 -3.386 -10.022 1.00 89.00 103 ARG A O 1
ATOM 835 N N . LYS A 1 104 ? 21.051 -5.482 -10.564 1.00 89.94 104 LYS A N 1
ATOM 836 C CA . LYS A 1 104 ? 20.703 -5.187 -11.964 1.00 89.94 104 LYS A CA 1
ATOM 837 C C . LYS A 1 104 ? 19.532 -4.203 -12.082 1.00 89.94 104 LYS A C 1
ATOM 839 O O . LYS A 1 104 ? 19.591 -3.297 -12.909 1.00 89.94 104 LYS A O 1
ATOM 844 N N . CYS A 1 105 ? 18.505 -4.351 -11.245 1.00 90.56 105 CYS A N 1
ATOM 845 C CA . CYS A 1 105 ? 17.340 -3.466 -11.215 1.00 90.56 105 CYS A CA 1
ATOM 846 C C . CYS A 1 105 ? 17.708 -2.087 -10.660 1.00 90.56 105 CYS A C 1
ATOM 848 O O . CYS A 1 105 ? 17.355 -1.075 -11.261 1.00 90.56 105 CYS A O 1
ATOM 850 N N . MET A 1 106 ? 18.515 -2.042 -9.593 1.00 85.25 106 MET A N 1
ATOM 851 C CA . MET A 1 106 ? 19.004 -0.783 -9.018 1.00 85.25 106 MET A CA 1
ATOM 852 C C . MET A 1 106 ? 19.836 0.035 -10.015 1.00 85.25 106 MET A C 1
ATOM 854 O O . MET A 1 106 ? 19.597 1.228 -10.166 1.00 85.25 106 MET A O 1
ATOM 858 N N . LYS A 1 107 ? 20.760 -0.599 -10.754 1.00 88.19 107 LYS A N 1
ATOM 859 C CA . LYS A 1 107 ? 21.575 0.082 -11.782 1.00 88.19 107 LYS A CA 1
ATOM 860 C C . LYS A 1 107 ? 20.732 0.723 -12.891 1.00 88.19 107 LYS A C 1
ATOM 862 O O . LYS A 1 107 ? 21.152 1.716 -13.475 1.00 88.19 107 LYS A O 1
ATOM 867 N N . ARG A 1 108 ? 19.561 0.151 -13.191 1.00 88.62 108 ARG A N 1
ATOM 868 C CA . ARG A 1 108 ? 18.612 0.659 -14.196 1.00 88.62 108 ARG A CA 1
ATOM 869 C C . ARG A 1 108 ? 17.547 1.591 -13.610 1.00 88.62 108 ARG A C 1
ATOM 871 O O . ARG A 1 108 ? 16.684 2.030 -14.360 1.00 88.62 108 ARG A O 1
ATOM 878 N N . TRP A 1 109 ? 17.596 1.877 -12.305 1.00 86.69 109 TRP A N 1
ATOM 879 C CA . TRP A 1 109 ? 16.581 2.657 -11.586 1.00 86.69 109 TRP A CA 1
ATOM 880 C C . TRP A 1 109 ? 15.157 2.092 -11.729 1.00 86.69 109 TRP A C 1
ATOM 882 O O . TRP A 1 109 ? 14.169 2.820 -11.663 1.00 86.69 109 TRP A O 1
ATOM 892 N N . ASP A 1 110 ? 15.048 0.776 -11.914 1.00 89.75 110 ASP A N 1
ATOM 893 C CA . ASP A 1 110 ? 13.773 0.084 -12.076 1.00 89.75 110 ASP A CA 1
ATOM 894 C C . ASP A 1 110 ? 13.184 -0.261 -10.699 1.00 89.75 110 ASP A C 1
ATOM 896 O O . ASP A 1 110 ? 13.594 -1.228 -10.052 1.00 89.75 110 ASP A O 1
ATOM 900 N N . ILE A 1 111 ? 12.233 0.560 -10.240 1.00 90.56 111 ILE A N 1
ATOM 901 C CA . ILE A 1 111 ? 11.563 0.408 -8.942 1.00 90.56 111 ILE A CA 1
ATOM 902 C C . ILE A 1 111 ? 10.266 -0.388 -9.110 1.00 90.56 111 ILE A C 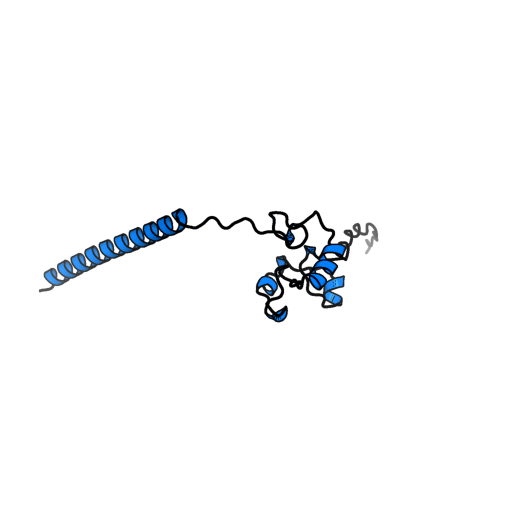1
ATOM 904 O O . ILE A 1 111 ? 9.254 0.136 -9.585 1.00 90.56 111 ILE A O 1
ATOM 908 N N . HIS A 1 112 ? 10.269 -1.630 -8.629 1.00 91.94 112 HIS A N 1
ATOM 909 C CA . HIS A 1 112 ? 9.119 -2.534 -8.643 1.00 91.94 112 HIS A CA 1
ATOM 910 C C . HIS A 1 112 ? 9.061 -3.413 -7.389 1.00 91.94 112 HIS A C 1
ATOM 912 O O . HIS A 1 112 ? 10.033 -3.555 -6.645 1.00 91.94 112 HIS A O 1
ATOM 918 N N . HIS A 1 113 ? 7.901 -4.027 -7.165 1.00 93.62 113 HIS A N 1
ATOM 919 C CA . HIS A 1 113 ? 7.691 -5.036 -6.134 1.00 93.62 113 HIS A CA 1
ATOM 920 C C . HIS A 1 113 ? 8.529 -6.289 -6.423 1.00 93.62 113 HIS A C 1
ATOM 922 O O . HIS A 1 113 ? 8.572 -6.749 -7.564 1.00 93.62 113 HIS A O 1
ATOM 928 N N . SER A 1 114 ? 9.136 -6.894 -5.401 1.00 91.81 114 SER A N 1
ATOM 929 C CA . SER A 1 114 ? 10.040 -8.053 -5.535 1.00 91.81 114 SER A CA 1
ATOM 930 C C . SER A 1 114 ? 9.448 -9.205 -6.366 1.00 91.81 114 SER A C 1
ATOM 932 O O . SER A 1 114 ? 10.111 -9.760 -7.238 1.00 91.81 114 SER A O 1
ATOM 934 N N . SER A 1 115 ? 8.159 -9.501 -6.180 1.00 90.75 115 SER A N 1
ATOM 935 C CA . SER A 1 115 ? 7.433 -10.557 -6.909 1.00 90.75 115 SER A CA 1
ATOM 936 C C . SER A 1 115 ? 7.185 -10.301 -8.408 1.00 90.75 115 SER A C 1
ATOM 938 O O . SER A 1 115 ? 6.649 -11.178 -9.090 1.00 90.75 115 SER A O 1
ATOM 940 N N . LEU A 1 116 ? 7.540 -9.120 -8.928 1.00 91.50 116 LEU A N 1
ATOM 941 C CA . LEU A 1 116 ? 7.505 -8.802 -10.361 1.00 91.50 116 LEU A CA 1
ATOM 942 C C . LEU A 1 116 ? 8.860 -8.968 -11.045 1.00 91.50 116 LEU A C 1
ATOM 944 O O . LEU A 1 116 ? 8.922 -8.857 -12.273 1.00 91.50 116 LEU A O 1
ATOM 948 N N . CYS A 1 117 ? 9.934 -9.188 -10.283 1.00 90.50 117 CYS A N 1
ATOM 949 C CA . CYS A 1 117 ? 11.264 -9.150 -10.858 1.00 90.50 117 CYS A CA 1
ATOM 950 C C . CYS A 1 117 ? 11.439 -10.239 -11.924 1.00 90.50 117 CYS A C 1
ATOM 952 O O . CYS A 1 117 ? 11.062 -11.397 -11.734 1.00 90.50 117 CYS A O 1
ATOM 954 N N . LYS A 1 118 ? 11.969 -9.830 -13.079 1.00 82.88 118 LYS A N 1
ATOM 955 C CA . LYS A 1 118 ? 12.228 -10.698 -14.238 1.00 82.88 118 LYS A CA 1
ATOM 956 C C . LYS A 1 118 ? 13.634 -11.291 -14.213 1.00 82.88 118 LYS A C 1
ATOM 958 O O . LYS A 1 118 ? 13.903 -12.207 -14.981 1.00 82.88 118 LYS A O 1
ATOM 963 N N . GLU A 1 119 ? 14.516 -10.719 -13.401 1.00 80.12 119 GLU A N 1
ATOM 964 C CA . GLU A 1 119 ? 15.889 -11.176 -13.250 1.00 80.12 119 GLU A CA 1
ATOM 965 C C . GLU A 1 119 ? 15.905 -12.337 -12.258 1.00 80.12 119 GLU A C 1
ATOM 967 O O . GLU A 1 119 ? 15.301 -12.257 -11.186 1.00 80.12 119 GLU A O 1
ATOM 972 N N . GLU A 1 120 ? 16.595 -13.413 -12.616 1.00 65.88 120 GLU A N 1
ATOM 973 C CA . GLU A 1 120 ? 16.883 -14.475 -11.662 1.00 65.88 120 GLU A CA 1
ATOM 974 C C . GLU A 1 120 ? 17.833 -13.925 -10.589 1.00 65.88 120 GLU A C 1
ATOM 976 O O . GLU A 1 120 ? 18.725 -13.122 -10.911 1.00 65.88 120 GLU A O 1
ATOM 981 N N . PRO A 1 121 ? 17.638 -14.293 -9.308 1.00 61.66 121 PRO A N 1
ATOM 982 C CA . PRO A 1 121 ? 18.631 -13.988 -8.295 1.00 61.66 121 PRO A CA 1
ATOM 983 C C . PRO A 1 121 ? 19.956 -14.568 -8.781 1.00 61.66 121 PRO A C 1
ATOM 985 O O . PRO A 1 121 ? 20.003 -15.718 -9.213 1.00 61.66 121 PRO A O 1
ATOM 988 N N . ALA A 1 122 ? 21.012 -13.751 -8.765 1.00 54.06 122 ALA A N 1
ATOM 989 C CA . ALA A 1 122 ? 22.345 -14.261 -9.038 1.00 54.06 122 ALA A CA 1
ATOM 990 C C . ALA A 1 122 ? 22.561 -15.450 -8.097 1.00 54.06 122 ALA A C 1
ATOM 992 O O . ALA A 1 122 ? 22.377 -15.307 -6.884 1.00 54.06 122 ALA A O 1
ATOM 993 N N . THR A 1 123 ? 22.859 -16.619 -8.663 1.00 50.72 123 THR A N 1
ATOM 994 C CA . THR A 1 123 ? 23.348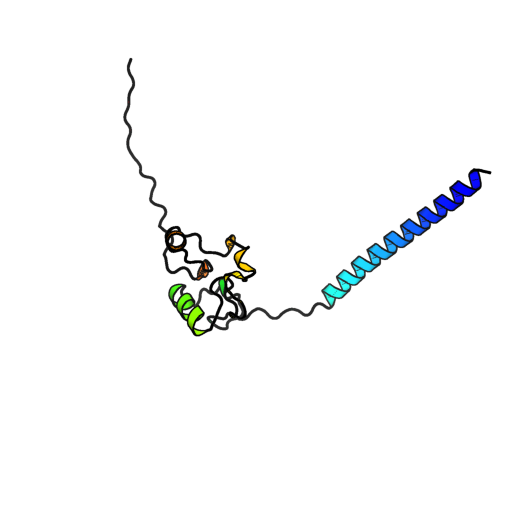 -17.758 -7.889 1.00 50.72 123 THR A CA 1
ATOM 995 C C . THR A 1 123 ? 24.443 -17.241 -6.962 1.00 50.72 123 THR A C 1
ATOM 997 O O . THR A 1 123 ? 25.247 -16.422 -7.420 1.00 50.72 123 THR A O 1
ATOM 1000 N N . PRO A 1 124 ? 24.469 -17.636 -5.676 1.00 52.75 124 PRO A N 1
ATOM 1001 C CA . PRO A 1 124 ? 25.614 -17.338 -4.835 1.00 52.75 124 PRO A CA 1
ATOM 1002 C C . PRO A 1 124 ? 26.823 -17.889 -5.582 1.00 52.75 124 PRO A C 1
ATOM 1004 O O . PRO A 1 124 ? 26.879 -19.089 -5.839 1.00 52.75 124 PRO A O 1
ATOM 1007 N N . GLU A 1 125 ? 27.698 -17.004 -6.049 1.00 54.66 125 GLU A N 1
ATOM 1008 C CA . GLU A 1 125 ? 28.976 -17.417 -6.606 1.00 54.66 125 GLU A CA 1
ATOM 1009 C C . GLU A 1 125 ? 29.632 -18.274 -5.522 1.00 54.66 125 GLU A C 1
ATOM 1011 O O . GLU A 1 125 ? 29.722 -17.850 -4.363 1.00 54.66 125 GLU A O 1
ATOM 1016 N N . GLU A 1 126 ? 29.950 -19.521 -5.874 1.00 47.72 126 GLU A N 1
ATOM 1017 C CA . GLU A 1 126 ? 30.693 -20.431 -5.011 1.00 47.72 126 GLU A CA 1
ATOM 1018 C C . GLU A 1 126 ? 31.911 -19.682 -4.449 1.00 47.72 126 GLU A C 1
ATOM 1020 O O . GLU A 1 126 ? 32.513 -18.878 -5.175 1.00 47.72 126 GLU A O 1
ATOM 1025 N N . PRO A 1 127 ? 32.268 -19.876 -3.165 1.00 44.97 127 PRO A N 1
ATOM 1026 C CA . PRO A 1 127 ? 33.460 -19.253 -2.614 1.00 44.97 127 PRO A CA 1
ATOM 1027 C C . PRO A 1 127 ? 34.640 -19.640 -3.503 1.00 44.97 127 PRO A C 1
ATOM 1029 O O . PRO A 1 127 ? 34.877 -20.827 -3.717 1.00 44.97 127 PRO A O 1
ATOM 1032 N N . LEU A 1 128 ? 35.353 -18.649 -4.040 1.00 51.94 128 LEU A N 1
ATOM 1033 C CA . LEU A 1 128 ? 36.630 -18.871 -4.707 1.00 51.94 128 LEU A CA 1
ATOM 1034 C C . LEU A 1 128 ? 37.588 -19.487 -3.681 1.00 51.94 128 LEU A C 1
ATOM 1036 O O . LEU A 1 128 ? 38.213 -18.779 -2.893 1.00 51.94 128 LEU A O 1
ATOM 1040 N N . GLU A 1 129 ? 37.656 -20.815 -3.658 1.00 51.22 129 GLU A N 1
ATOM 1041 C CA . GLU A 1 129 ? 38.741 -21.542 -3.028 1.00 51.22 129 GLU A CA 1
ATOM 1042 C C . GLU A 1 129 ? 40.015 -21.365 -3.863 1.00 51.22 129 GLU A C 1
ATOM 1044 O O . GLU A 1 129 ? 40.025 -21.593 -5.075 1.00 51.22 129 GLU A O 1
ATOM 1049 N N . ASN A 1 130 ? 41.090 -21.070 -3.130 1.00 45.19 130 ASN A N 1
ATOM 1050 C CA . ASN A 1 130 ? 42.503 -21.348 -3.404 1.00 45.19 130 ASN A CA 1
ATOM 1051 C C . ASN A 1 130 ? 43.403 -20.175 -3.813 1.00 45.19 130 ASN A C 1
ATOM 1053 O O . ASN A 1 130 ? 43.202 -19.490 -4.812 1.00 45.19 130 ASN A O 1
ATOM 1057 N N . GLY A 1 131 ? 44.469 -20.043 -3.017 1.00 42.84 131 GLY A N 1
ATOM 1058 C CA . GLY A 1 131 ? 45.623 -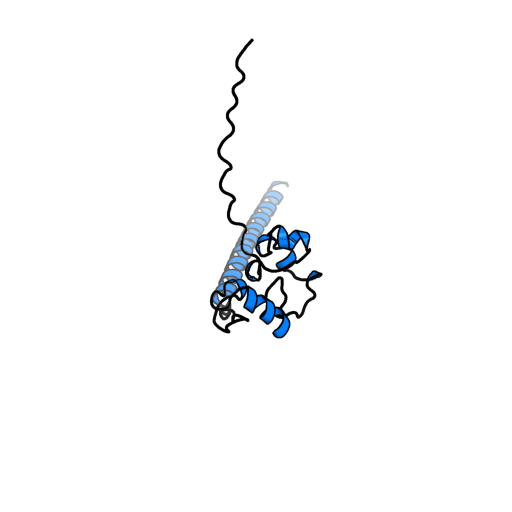19.174 -3.219 1.00 42.84 131 GLY A CA 1
ATOM 1059 C C . GLY A 1 131 ? 46.468 -19.071 -1.947 1.00 42.84 131 GLY A C 1
ATOM 1060 O O . GLY A 1 131 ? 46.571 -17.997 -1.369 1.00 42.84 131 GLY A O 1
ATOM 1061 N N . ILE A 1 132 ? 46.982 -20.207 -1.467 1.00 54.91 132 ILE A N 1
ATOM 1062 C CA . ILE A 1 132 ? 48.020 -20.291 -0.431 1.00 54.91 132 ILE A CA 1
ATOM 1063 C C . ILE A 1 132 ? 49.335 -19.817 -1.059 1.00 54.91 132 ILE A C 1
ATOM 1065 O O . ILE A 1 132 ? 49.787 -20.465 -1.993 1.00 54.91 132 ILE A O 1
ATOM 1069 N N . GLU A 1 133 ? 49.950 -18.768 -0.516 1.00 46.06 133 GLU A N 1
ATOM 1070 C CA . GLU A 1 133 ? 51.402 -18.507 -0.565 1.00 46.06 133 GLU A CA 1
ATOM 1071 C C . GLU A 1 133 ? 51.733 -17.866 0.801 1.00 46.06 133 GLU A C 1
ATOM 1073 O O . GLU A 1 133 ? 51.272 -16.771 1.110 1.00 46.06 133 GLU A O 1
ATOM 1078 N N . GLU A 1 134 ? 52.128 -18.639 1.818 1.00 52.81 134 GLU A N 1
ATOM 1079 C CA . GLU A 1 134 ? 53.528 -18.959 2.153 1.00 52.81 134 GLU A CA 1
ATOM 1080 C C . GLU A 1 134 ? 54.505 -17.798 1.917 1.00 52.81 134 GLU A C 1
ATOM 1082 O O . GLU A 1 134 ? 55.145 -17.730 0.881 1.00 52.81 134 GLU A O 1
ATOM 1087 N N . GLU A 1 135 ? 54.706 -16.958 2.937 1.00 46.84 135 GLU A N 1
ATOM 1088 C CA . GLU A 1 135 ? 56.021 -16.364 3.209 1.00 46.84 135 GLU A CA 1
ATOM 1089 C C . GLU A 1 135 ? 56.302 -16.429 4.720 1.00 46.84 135 GLU A C 1
ATOM 1091 O O . GLU A 1 135 ? 55.910 -15.578 5.520 1.00 46.84 135 GLU A O 1
ATOM 1096 N N . MET A 1 136 ? 56.958 -17.524 5.111 1.00 48.59 136 MET A N 1
ATOM 1097 C CA . MET A 1 136 ? 57.903 -17.563 6.227 1.00 48.59 136 MET A CA 1
ATOM 1098 C C . MET A 1 136 ? 59.289 -17.143 5.712 1.00 48.59 136 MET A C 1
ATOM 1100 O O . MET A 1 136 ? 59.609 -17.454 4.567 1.00 48.59 136 MET A O 1
ATOM 1104 N N . ASN A 1 137 ? 60.118 -16.609 6.624 1.00 48.97 137 ASN A N 1
ATOM 1105 C CA . ASN A 1 137 ? 61.555 -16.259 6.537 1.00 48.97 137 ASN A CA 1
ATOM 1106 C C . ASN A 1 137 ? 61.845 -14.815 6.080 1.00 48.97 137 ASN A C 1
ATOM 1108 O O . ASN A 1 137 ? 61.411 -14.421 5.009 1.00 48.97 137 ASN A O 1
ATOM 1112 N N . ILE A 1 138 ? 62.601 -13.967 6.793 1.00 44.25 138 ILE A N 1
ATOM 1113 C CA . ILE A 1 138 ? 63.525 -14.071 7.949 1.00 44.25 138 ILE A CA 1
ATOM 1114 C C . ILE A 1 138 ? 63.471 -12.744 8.717 1.00 44.25 138 ILE A C 1
ATOM 1116 O O . ILE A 1 138 ? 63.371 -11.693 8.045 1.00 44.25 138 ILE A O 1
#

Radius of gyration: 29.97 Å; chains: 1; bounding box: 82×47×79 Å